Protein AF-A0A542I8X4-F1 (afdb_monomer_lite)

pLDDT: mean 85.24, std 19.04, range [40.12, 98.12]

Secondary structure (DSSP, 8-state):
---S---HHHHHTS-HHHHHHHHHHS-HHHHHHHHHHHHHHHHHHHHHHHHHHHTT-HHHHHHHHHHHHHHHHHHHHHHS-S------------------

Structure (mmCIF, N/CA/C/O backbone):
data_AF-A0A542I8X4-F1
#
_entry.id   AF-A0A542I8X4-F1
#
loop_
_atom_site.group_PDB
_atom_site.id
_atom_site.type_symbol
_atom_site.label_atom_id
_atom_site.label_alt_id
_atom_site.label_comp_id
_atom_site.label_asym_id
_atom_site.label_entity_id
_atom_site.label_seq_id
_atom_site.pdbx_PDB_ins_code
_atom_site.Cartn_x
_atom_site.Cartn_y
_atom_site.Cartn_z
_atom_site.occupancy
_atom_site.B_iso_or_equiv
_atom_site.auth_seq_id
_atom_site.auth_comp_id
_atom_site.auth_asym_id
_atom_site.auth_atom_id
_atom_site.pdbx_PDB_model_num
ATOM 1 N N . MET A 1 1 ? -12.089 6.296 18.306 1.00 70.00 1 MET A N 1
ATOM 2 C CA . MET A 1 1 ? -12.292 5.649 16.994 1.00 70.00 1 MET A CA 1
ATOM 3 C C . MET A 1 1 ? -12.098 6.713 15.934 1.00 70.00 1 MET A C 1
ATOM 5 O O . MET A 1 1 ? -12.791 7.723 15.990 1.00 70.00 1 MET A O 1
ATOM 9 N N . TYR A 1 2 ? -11.122 6.541 15.046 1.00 78.19 2 TYR A N 1
ATOM 10 C CA . TYR A 1 2 ? -10.835 7.517 13.993 1.00 78.19 2 TYR A CA 1
ATOM 11 C C . TYR A 1 2 ? -11.940 7.500 12.924 1.00 78.19 2 TYR A C 1
ATOM 13 O O . TYR A 1 2 ? -12.346 6.429 12.475 1.00 78.19 2 TYR A O 1
ATOM 21 N N . THR A 1 3 ? -12.432 8.676 12.521 1.00 75.19 3 THR A N 1
ATOM 22 C CA . THR A 1 3 ? -13.565 8.833 11.582 1.00 75.19 3 THR A CA 1
ATOM 23 C C . THR A 1 3 ? -13.226 9.648 10.332 1.00 75.19 3 THR A C 1
ATOM 25 O O . THR A 1 3 ? -14.090 9.855 9.481 1.00 75.19 3 THR A O 1
ATOM 28 N N . GLY A 1 4 ? -11.982 10.115 10.206 1.00 82.69 4 GLY A N 1
ATOM 29 C CA . GLY A 1 4 ? -11.524 10.842 9.024 1.00 82.69 4 GLY A CA 1
ATOM 30 C C . GLY A 1 4 ? -11.279 9.928 7.814 1.00 82.69 4 GLY A C 1
ATOM 31 O O . GLY A 1 4 ? -11.234 8.701 7.948 1.00 82.69 4 GLY A O 1
ATOM 32 N N . PRO A 1 5 ? -11.100 10.502 6.612 1.00 87.50 5 PRO A N 1
ATOM 33 C CA . PRO A 1 5 ? -10.665 9.742 5.447 1.00 87.50 5 PRO A CA 1
ATOM 34 C C . PRO A 1 5 ? -9.239 9.211 5.652 1.00 87.50 5 PRO A C 1
ATOM 36 O O . PRO A 1 5 ? -8.340 9.949 6.050 1.00 87.50 5 PRO A O 1
ATOM 39 N N . ILE A 1 6 ? -9.020 7.932 5.339 1.00 93.75 6 ILE A N 1
ATOM 40 C CA . ILE A 1 6 ? -7.708 7.280 5.411 1.00 93.75 6 ILE A CA 1
ATOM 41 C C . ILE A 1 6 ? -7.466 6.431 4.160 1.00 93.75 6 ILE A C 1
ATOM 43 O O . ILE A 1 6 ? -8.397 5.870 3.582 1.00 93.75 6 ILE A O 1
ATOM 47 N N . SER A 1 7 ? -6.208 6.339 3.735 1.00 95.69 7 SER A N 1
ATOM 48 C CA . SER A 1 7 ? -5.784 5.541 2.582 1.00 95.69 7 SER A CA 1
ATOM 49 C C . SER A 1 7 ? -4.484 4.793 2.871 1.00 95.69 7 SER A C 1
ATOM 51 O O . SER A 1 7 ? -3.723 5.168 3.764 1.00 95.69 7 SER A O 1
ATOM 53 N N . ASN A 1 8 ? -4.186 3.772 2.066 1.00 97.00 8 ASN A N 1
ATOM 54 C CA . ASN A 1 8 ? -2.929 3.027 2.170 1.00 97.00 8 ASN A CA 1
ATOM 55 C C . ASN A 1 8 ? -1.701 3.920 1.954 1.00 97.00 8 ASN A C 1
ATOM 57 O O . ASN A 1 8 ? -0.721 3.784 2.678 1.00 97.00 8 ASN A O 1
ATOM 61 N N . GLY A 1 9 ? -1.768 4.881 1.025 1.00 96.44 9 GLY A N 1
ATOM 62 C CA . GLY A 1 9 ? -0.677 5.834 0.798 1.00 96.44 9 GLY A CA 1
ATOM 63 C C . GLY A 1 9 ? -0.398 6.710 2.022 1.00 96.44 9 GLY A C 1
ATOM 64 O O . GLY A 1 9 ? 0.758 6.904 2.387 1.00 96.44 9 GLY A O 1
ATOM 65 N N . MET A 1 10 ? -1.449 7.169 2.710 1.00 96.88 10 MET A N 1
ATOM 66 C CA . MET A 1 10 ? -1.293 7.916 3.963 1.00 96.88 10 MET A CA 1
ATOM 67 C C . MET A 1 10 ? -0.650 7.059 5.055 1.00 96.88 10 MET A C 1
ATOM 69 O O . MET A 1 10 ? 0.251 7.537 5.735 1.00 96.88 10 MET A O 1
ATOM 73 N N . LEU A 1 11 ? -1.063 5.795 5.201 1.00 96.81 11 LEU A N 1
ATOM 74 C CA . LEU A 1 11 ? -0.467 4.874 6.176 1.00 96.81 11 LEU A CA 1
ATOM 75 C C . LEU A 1 11 ? 1.012 4.594 5.865 1.00 96.81 11 LEU A C 1
ATOM 77 O O . LEU A 1 11 ? 1.844 4.620 6.772 1.00 96.81 11 LEU A O 1
ATOM 81 N N . LEU A 1 12 ? 1.367 4.376 4.596 1.00 96.88 12 LEU A N 1
ATOM 82 C CA . LEU A 1 12 ? 2.761 4.178 4.178 1.00 96.88 12 LEU A CA 1
ATOM 83 C C . LEU A 1 12 ? 3.632 5.418 4.415 1.00 96.88 12 LEU A C 1
ATOM 85 O O . LEU A 1 12 ? 4.812 5.274 4.717 1.00 96.88 12 LEU A O 1
ATOM 89 N N . GLY A 1 13 ? 3.053 6.618 4.325 1.00 96.50 13 GLY A N 1
ATOM 90 C CA . GLY A 1 13 ? 3.741 7.873 4.633 1.00 96.50 13 GLY A CA 1
ATOM 91 C C . GLY A 1 13 ? 3.970 8.125 6.129 1.00 96.50 13 GLY A C 1
ATOM 92 O O . GLY A 1 13 ? 4.706 9.042 6.485 1.00 96.50 13 GLY A O 1
ATOM 93 N N . MET A 1 14 ? 3.355 7.339 7.018 1.00 96.25 14 MET A N 1
ATOM 94 C CA . MET A 1 14 ? 3.533 7.467 8.465 1.00 96.25 14 MET A CA 1
ATOM 95 C C . MET A 1 14 ? 4.743 6.678 8.966 1.00 96.25 14 MET A C 1
ATOM 97 O O . MET A 1 14 ? 5.139 5.651 8.410 1.00 96.25 14 MET A O 1
ATOM 101 N N . THR A 1 15 ? 5.280 7.109 10.110 1.00 95.44 15 THR A N 1
ATOM 102 C CA . THR A 1 15 ? 6.206 6.276 10.886 1.00 95.44 15 THR A CA 1
ATOM 103 C C . THR A 1 15 ? 5.517 4.979 11.309 1.00 95.44 15 THR A C 1
ATOM 105 O O . THR A 1 15 ? 4.304 4.960 11.519 1.00 95.44 15 THR A O 1
ATOM 108 N N . HIS A 1 16 ? 6.286 3.904 11.504 1.00 91.88 16 HIS A N 1
ATOM 109 C CA . HIS A 1 16 ? 5.736 2.622 11.961 1.00 91.88 16 HIS A CA 1
ATOM 110 C C . HIS A 1 16 ? 4.899 2.784 13.241 1.00 91.88 16 HIS A C 1
ATOM 112 O O . HIS A 1 16 ? 3.750 2.364 13.284 1.00 91.88 16 HIS A O 1
ATOM 118 N N . LYS A 1 17 ? 5.424 3.493 14.253 1.00 92.38 17 LYS A N 1
ATOM 119 C CA . LYS A 1 17 ? 4.708 3.745 15.515 1.00 92.38 17 LYS A CA 1
ATOM 120 C C . LYS A 1 17 ? 3.378 4.479 15.298 1.00 92.38 17 LYS A C 1
ATOM 122 O O . LYS A 1 17 ? 2.371 4.080 15.877 1.00 92.38 17 LYS A O 1
ATOM 127 N N . GLY A 1 18 ? 3.373 5.536 14.481 1.00 93.88 18 GLY A N 1
ATOM 128 C CA . GLY A 1 18 ? 2.159 6.303 14.185 1.00 93.88 18 GLY A CA 1
ATOM 129 C C . GLY A 1 18 ? 1.133 5.483 13.405 1.00 93.88 18 GLY A C 1
ATOM 130 O O . GLY A 1 18 ? -0.049 5.484 13.742 1.00 93.88 18 GLY A O 1
ATOM 131 N N . ARG A 1 19 ? 1.601 4.710 12.422 1.00 95.38 19 ARG A N 1
ATOM 132 C CA . ARG A 1 19 ? 0.772 3.799 11.637 1.00 95.38 19 ARG A CA 1
ATOM 133 C C . ARG A 1 19 ? 0.119 2.730 12.511 1.00 95.38 19 ARG A C 1
ATOM 135 O O . ARG A 1 19 ? -1.097 2.580 12.451 1.00 95.38 19 ARG A O 1
ATOM 142 N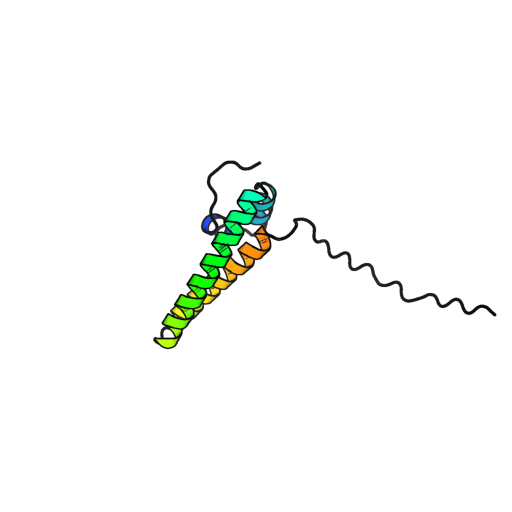 N . SER A 1 20 ? 0.884 2.019 13.342 1.00 93.25 20 SER A N 1
ATOM 143 C CA . SER A 1 20 ? 0.341 0.965 14.211 1.00 93.25 20 SER A CA 1
ATOM 144 C C . SER A 1 20 ? -0.685 1.511 15.204 1.00 93.25 20 SER A C 1
ATOM 146 O O . SER A 1 20 ? -1.713 0.875 15.431 1.00 93.25 20 SER A O 1
ATOM 148 N N . ALA A 1 21 ? -0.435 2.696 15.775 1.00 92.56 21 ALA A N 1
ATOM 149 C CA . ALA A 1 21 ? -1.390 3.360 16.658 1.00 92.56 21 ALA A CA 1
ATOM 150 C C . ALA A 1 21 ? -2.704 3.666 15.923 1.00 92.56 21 ALA A C 1
ATOM 152 O O . ALA A 1 21 ? -3.769 3.279 16.396 1.00 92.56 21 ALA A O 1
ATOM 153 N N . LEU A 1 22 ? -2.627 4.258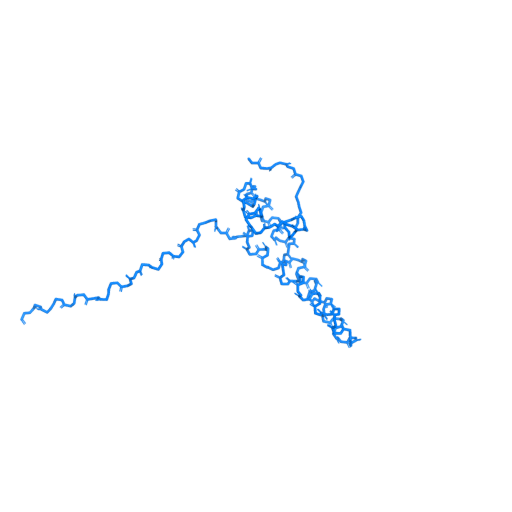 14.727 1.00 94.06 22 LEU A N 1
ATOM 154 C CA . LEU A 1 22 ? -3.817 4.572 13.940 1.00 94.06 22 LEU A CA 1
ATOM 155 C C . LEU A 1 22 ? -4.583 3.310 13.524 1.00 94.06 22 LEU A C 1
ATOM 157 O O . LEU A 1 22 ? -5.800 3.276 13.667 1.00 94.06 22 LEU A O 1
ATOM 161 N N . ILE A 1 23 ? -3.898 2.255 13.065 1.00 94.44 23 ILE A N 1
ATOM 162 C CA . ILE A 1 23 ? -4.529 0.980 12.675 1.00 94.44 23 ILE A CA 1
ATOM 163 C C . ILE A 1 23 ? -5.358 0.388 13.824 1.00 94.44 23 ILE A C 1
ATOM 165 O O . ILE A 1 23 ? -6.447 -0.130 13.578 1.00 94.44 23 ILE A O 1
ATOM 169 N N . ARG A 1 24 ? -4.882 0.495 15.072 1.00 91.69 24 ARG A N 1
ATOM 170 C CA . ARG A 1 24 ? -5.608 0.029 16.268 1.00 91.69 24 ARG A CA 1
ATOM 171 C C . ARG A 1 24 ? -6.887 0.823 16.546 1.00 91.69 24 ARG A C 1
ATOM 173 O O . ARG A 1 24 ? -7.810 0.285 17.145 1.00 91.69 24 ARG A O 1
ATOM 180 N N . GLU A 1 25 ? -6.962 2.075 16.105 1.00 93.19 25 GLU A N 1
ATOM 181 C CA . GLU A 1 25 ? -8.141 2.932 16.273 1.00 93.19 25 GLU A CA 1
ATOM 182 C C . GLU A 1 25 ? -9.187 2.780 15.158 1.00 93.19 25 GLU A C 1
ATOM 184 O O . GLU A 1 25 ? -10.301 3.312 15.284 1.00 93.19 25 GLU A O 1
ATOM 189 N N . LEU A 1 26 ? -8.835 2.095 14.063 1.00 92.75 26 LEU A N 1
ATOM 190 C CA . LEU A 1 26 ? -9.726 1.836 1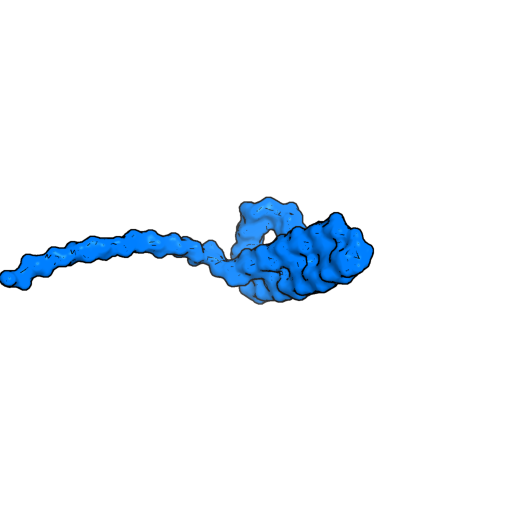2.935 1.00 92.75 26 LEU A CA 1
ATOM 191 C C . LEU A 1 26 ? -10.717 0.717 13.257 1.00 92.75 26 LEU A C 1
ATOM 193 O O . LEU A 1 26 ? -10.413 -0.246 13.959 1.00 92.75 26 LEU A O 1
ATOM 197 N N . SER A 1 27 ? -11.905 0.804 12.657 1.00 92.19 27 SER A N 1
ATOM 198 C CA . SER A 1 27 ? -12.870 -0.291 12.727 1.00 92.19 27 SER A CA 1
ATOM 199 C C . SER A 1 27 ? -12.325 -1.552 12.041 1.00 92.19 27 SER A C 1
ATOM 201 O O . SER A 1 27 ? -11.610 -1.440 11.036 1.00 92.19 27 SER A O 1
ATOM 203 N N . PRO A 1 28 ? -12.717 -2.758 12.492 1.00 91.94 28 PRO A N 1
ATOM 204 C CA . PRO A 1 28 ? -12.343 -4.002 11.823 1.00 91.94 28 PRO A CA 1
ATOM 205 C C . PRO A 1 28 ? -12.682 -4.016 10.326 1.00 91.94 28 PRO A C 1
ATOM 207 O O . PRO A 1 28 ? -11.897 -4.516 9.522 1.00 91.94 28 PRO A O 1
ATOM 210 N N . ASP A 1 29 ? -13.813 -3.424 9.937 1.00 92.75 29 ASP A N 1
ATOM 211 C CA . ASP A 1 29 ? -14.240 -3.350 8.537 1.00 92.75 29 ASP A CA 1
ATOM 212 C C . ASP A 1 29 ? -13.352 -2.424 7.703 1.00 92.75 29 ASP A C 1
ATOM 214 O O . ASP A 1 29 ? -13.014 -2.753 6.565 1.00 92.75 29 ASP A O 1
ATOM 218 N N . VAL A 1 30 ? -12.951 -1.275 8.255 1.00 94.00 30 VAL A N 1
ATOM 219 C CA . VAL A 1 30 ? -12.043 -0.343 7.575 1.00 94.00 30 VAL A CA 1
ATOM 220 C C . VAL A 1 30 ? -10.668 -0.982 7.407 1.00 94.00 30 VAL A C 1
ATOM 222 O O . VAL A 1 30 ? -10.119 -0.932 6.308 1.00 94.00 30 VAL A O 1
ATOM 225 N N . ARG A 1 31 ? -10.150 -1.664 8.439 1.00 95.25 31 ARG A N 1
ATOM 226 C CA . ARG A 1 31 ? -8.893 -2.424 8.341 1.00 95.25 31 ARG A CA 1
ATOM 227 C C . ARG A 1 31 ? -8.955 -3.472 7.230 1.00 95.25 31 ARG A C 1
ATOM 229 O O . ARG A 1 31 ? -8.082 -3.488 6.368 1.00 95.25 31 ARG A O 1
ATOM 236 N N . ARG A 1 32 ? -10.021 -4.286 7.192 1.00 95.25 32 ARG A N 1
ATOM 237 C CA . ARG A 1 32 ? -10.226 -5.310 6.150 1.00 95.25 32 ARG A CA 1
ATOM 238 C C . ARG A 1 32 ? -10.274 -4.707 4.744 1.00 95.25 32 ARG A C 1
ATOM 240 O O . ARG A 1 32 ? -9.638 -5.235 3.836 1.00 95.25 32 ARG A O 1
ATOM 247 N N . LYS A 1 33 ? -10.981 -3.587 4.558 1.00 96.25 33 LYS A N 1
ATOM 248 C CA . LYS A 1 33 ? -11.051 -2.890 3.261 1.00 96.25 33 LYS A CA 1
ATOM 249 C C . LYS A 1 33 ? -9.690 -2.351 2.825 1.00 96.25 33 LYS A C 1
ATOM 251 O O . LYS A 1 33 ? -9.291 -2.571 1.685 1.00 96.25 33 LYS A O 1
ATOM 256 N N . LEU A 1 34 ? -8.968 -1.681 3.721 1.00 97.44 34 LEU A N 1
ATOM 257 C CA . LEU A 1 34 ? -7.633 -1.152 3.429 1.00 97.44 34 LEU A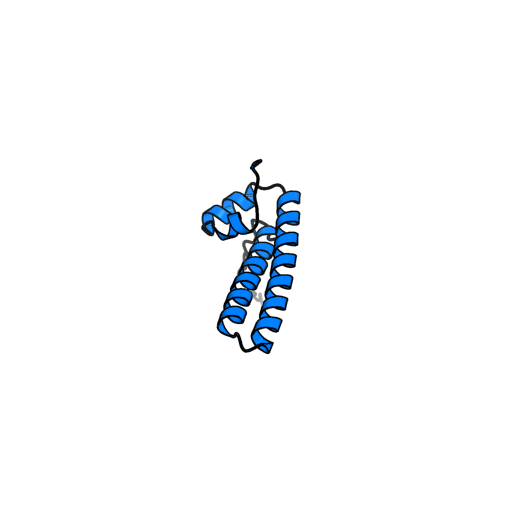 CA 1
ATOM 258 C C . LEU A 1 34 ? -6.642 -2.273 3.104 1.00 97.44 34 LEU A C 1
ATOM 260 O O . LEU A 1 34 ? -5.904 -2.155 2.126 1.00 97.44 34 LEU A O 1
ATOM 264 N N . ALA A 1 35 ? -6.684 -3.378 3.857 1.00 97.75 35 ALA A N 1
ATOM 265 C CA . ALA A 1 35 ? -5.846 -4.547 3.614 1.00 97.75 35 ALA A CA 1
ATOM 266 C C . ALA A 1 35 ? -6.106 -5.140 2.229 1.00 97.75 35 ALA A C 1
ATOM 268 O O . ALA A 1 35 ? -5.171 -5.371 1.469 1.00 97.75 35 ALA A O 1
ATOM 269 N N . HIS A 1 36 ? -7.379 -5.310 1.864 1.00 97.69 36 HIS A N 1
ATOM 270 C CA . HIS A 1 36 ? -7.751 -5.809 0.546 1.00 97.69 36 HIS A CA 1
ATOM 271 C C . HIS A 1 36 ? -7.238 -4.899 -0.581 1.00 97.69 36 HIS A C 1
ATOM 273 O O . HIS A 1 36 ? -6.620 -5.378 -1.529 1.00 97.69 36 HIS A O 1
ATOM 279 N N . ILE A 1 37 ? -7.418 -3.580 -0.450 1.00 98.00 37 ILE A N 1
ATOM 280 C CA . ILE A 1 37 ? -6.908 -2.603 -1.424 1.00 98.00 37 ILE A CA 1
ATOM 281 C C . ILE A 1 37 ? -5.373 -2.652 -1.501 1.00 98.00 37 ILE A C 1
ATOM 283 O O . ILE A 1 37 ? -4.812 -2.526 -2.587 1.00 98.00 37 ILE A O 1
ATOM 287 N N . ALA A 1 38 ? -4.683 -2.844 -0.373 1.00 97.94 38 ALA A N 1
ATOM 288 C CA . ALA A 1 38 ? -3.226 -2.945 -0.340 1.00 97.94 38 ALA A CA 1
ATOM 289 C C . ALA A 1 38 ? -2.747 -4.196 -1.088 1.00 97.94 38 ALA A C 1
ATOM 291 O O . ALA A 1 38 ? -1.852 -4.089 -1.923 1.00 97.94 38 ALA A O 1
ATOM 292 N N . SER A 1 39 ? -3.394 -5.345 -0.874 1.00 98.06 39 SER A N 1
ATOM 293 C CA . SER A 1 39 ? -3.092 -6.585 -1.596 1.00 98.06 39 SER A CA 1
ATOM 294 C C . SER A 1 39 ? -3.309 -6.450 -3.106 1.00 98.06 39 SER A C 1
ATOM 296 O O . SER A 1 39 ? -2.438 -6.840 -3.880 1.00 98.06 39 SER A O 1
ATOM 298 N N . LEU A 1 40 ? -4.421 -5.839 -3.537 1.00 98.12 40 LEU A N 1
ATOM 299 C CA . LEU A 1 40 ? -4.672 -5.569 -4.960 1.00 98.12 40 LEU A CA 1
ATOM 300 C C . LEU A 1 40 ? -3.606 -4.643 -5.563 1.00 98.12 40 LEU A C 1
ATOM 302 O O . LEU A 1 40 ? -3.129 -4.872 -6.674 1.00 98.12 40 LEU A O 1
ATOM 306 N N . GLY A 1 41 ? -3.204 -3.609 -4.819 1.00 97.69 41 GLY A N 1
ATOM 307 C CA . GLY A 1 41 ? -2.120 -2.720 -5.225 1.00 97.69 41 GLY A CA 1
ATOM 308 C C . GLY A 1 41 ? -0.787 -3.459 -5.362 1.00 97.69 41 GLY A C 1
ATOM 309 O O . GLY A 1 41 ? -0.086 -3.271 -6.352 1.00 97.69 41 GLY A O 1
ATOM 310 N N . ALA A 1 42 ? -0.451 -4.341 -4.418 1.00 97.75 42 ALA A N 1
ATOM 311 C CA . ALA A 1 42 ? 0.775 -5.135 -4.470 1.00 97.75 42 ALA A CA 1
ATOM 312 C C . ALA A 1 42 ? 0.822 -6.057 -5.699 1.00 97.75 42 ALA A C 1
ATOM 314 O O . ALA A 1 42 ? 1.844 -6.124 -6.387 1.00 97.75 42 ALA A O 1
ATOM 315 N N . GLU A 1 43 ? -0.290 -6.724 -6.016 1.00 97.75 43 GLU A N 1
ATOM 316 C CA . GLU A 1 43 ? -0.408 -7.559 -7.214 1.00 97.75 43 GLU A CA 1
ATOM 317 C C . GLU A 1 43 ? -0.211 -6.729 -8.492 1.00 97.75 43 GLU A C 1
ATOM 319 O O . GLU A 1 43 ? 0.566 -7.097 -9.378 1.00 97.75 43 GLU A O 1
ATOM 324 N N . GLN A 1 44 ? -0.869 -5.569 -8.572 1.00 97.81 44 GLN A N 1
ATOM 325 C CA . GLN A 1 44 ? -0.752 -4.677 -9.720 1.00 97.81 44 GLN A CA 1
ATOM 326 C C . GLN A 1 44 ? 0.685 -4.174 -9.914 1.00 97.81 44 GLN A C 1
ATOM 328 O O . GLN A 1 44 ? 1.187 -4.151 -11.038 1.00 97.81 44 GLN A O 1
ATOM 333 N N . GLU A 1 45 ? 1.352 -3.757 -8.840 1.00 97.12 45 GLU A N 1
ATOM 334 C CA . GLU A 1 45 ? 2.723 -3.251 -8.909 1.00 97.12 45 GLU A CA 1
ATOM 335 C C . GLU A 1 45 ? 3.716 -4.367 -9.266 1.00 97.12 45 GLU A C 1
ATOM 337 O O . GLU A 1 45 ? 4.618 -4.136 -10.069 1.00 97.12 45 GLU A O 1
ATOM 342 N N . THR A 1 46 ? 3.493 -5.596 -8.790 1.00 97.56 46 THR A N 1
ATOM 343 C CA . THR A 1 46 ? 4.282 -6.775 -9.190 1.00 97.56 46 THR A CA 1
ATOM 344 C C . THR A 1 46 ? 4.144 -7.063 -10.685 1.00 97.56 46 THR A C 1
ATOM 346 O O . THR A 1 46 ? 5.139 -7.292 -11.373 1.00 97.56 46 THR A O 1
ATOM 349 N N . ARG A 1 47 ? 2.923 -6.983 -11.224 1.00 97.44 47 ARG A N 1
ATOM 350 C CA . ARG A 1 47 ? 2.664 -7.153 -12.662 1.00 97.44 47 ARG A CA 1
ATOM 351 C C . ARG A 1 47 ? 3.397 -6.107 -13.504 1.00 97.44 47 ARG A C 1
ATOM 353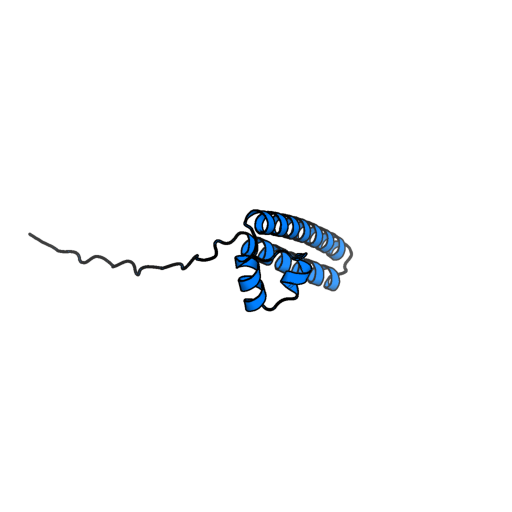 O O . ARG A 1 47 ? 4.105 -6.461 -14.441 1.00 97.44 47 ARG A O 1
ATOM 360 N N . LYS A 1 48 ? 3.312 -4.829 -13.117 1.00 95.81 48 LYS A N 1
ATOM 361 C CA . LYS A 1 48 ? 4.056 -3.739 -13.777 1.00 95.81 48 LYS A CA 1
ATOM 362 C C . LYS A 1 48 ? 5.567 -3.920 -13.664 1.00 95.81 48 LYS A C 1
ATOM 364 O O . LYS A 1 48 ? 6.302 -3.540 -14.573 1.00 95.81 48 LYS A O 1
ATOM 369 N N . ALA A 1 49 ? 6.051 -4.458 -12.545 1.00 96.19 49 ALA A N 1
ATOM 370 C CA . ALA A 1 49 ? 7.466 -4.753 -12.387 1.00 96.19 49 ALA A CA 1
ATOM 371 C C . ALA A 1 49 ? 7.937 -5.774 -13.427 1.00 96.19 49 ALA A C 1
ATOM 373 O O . ALA A 1 49 ? 8.966 -5.539 -14.057 1.00 96.19 49 ALA A O 1
ATOM 374 N N . ALA A 1 50 ? 7.167 -6.844 -13.652 1.00 96.06 50 ALA A N 1
ATOM 375 C CA . ALA A 1 50 ? 7.456 -7.835 -14.687 1.00 96.06 50 ALA A CA 1
ATOM 376 C C . ALA A 1 50 ? 7.480 -7.196 -16.088 1.00 96.06 50 ALA A C 1
ATOM 378 O O . ALA A 1 50 ? 8.485 -7.299 -16.785 1.00 96.06 50 ALA A O 1
ATOM 379 N N . GLU A 1 51 ? 6.458 -6.408 -16.443 1.00 95.44 51 GLU A N 1
ATOM 380 C CA . GLU A 1 51 ? 6.401 -5.680 -17.726 1.00 95.44 51 GLU A CA 1
ATOM 381 C C . GLU A 1 51 ? 7.627 -4.769 -17.947 1.00 95.44 51 GLU A C 1
ATOM 383 O O . GLU A 1 51 ? 8.166 -4.654 -19.050 1.00 95.44 51 GLU A O 1
ATOM 388 N N . HIS A 1 52 ? 8.088 -4.088 -16.894 1.00 93.00 52 HIS A N 1
ATOM 389 C CA . HIS A 1 52 ? 9.274 -3.237 -16.959 1.00 93.00 52 HIS A CA 1
ATOM 390 C C . HIS A 1 52 ? 10.574 -4.029 -17.023 1.00 93.00 52 HIS A C 1
ATOM 392 O O . HIS A 1 52 ? 11.509 -3.589 -17.699 1.00 93.00 52 HIS A O 1
ATOM 398 N N . PHE A 1 53 ? 10.641 -5.164 -16.335 1.00 92.81 53 PHE A N 1
ATOM 399 C CA . PHE A 1 53 ? 11.791 -6.051 -16.369 1.00 92.81 53 PHE A CA 1
ATOM 400 C C . PHE A 1 53 ? 11.993 -6.623 -17.775 1.00 92.81 53 PHE A C 1
ATOM 402 O O . PHE A 1 53 ? 13.092 -6.498 -18.320 1.00 92.81 53 PHE A O 1
ATOM 409 N N . ASP A 1 54 ? 10.920 -7.119 -18.393 1.00 93.31 54 ASP A N 1
ATOM 410 C CA . ASP A 1 54 ? 10.916 -7.649 -19.761 1.00 93.31 54 ASP A CA 1
ATOM 411 C C . ASP A 1 54 ? 11.322 -6.583 -20.787 1.00 93.31 54 ASP A C 1
ATOM 413 O O . ASP A 1 54 ? 12.025 -6.860 -21.757 1.00 93.31 54 ASP A O 1
ATOM 417 N N . ALA A 1 55 ? 10.963 -5.323 -20.534 1.00 94.44 55 ALA A N 1
ATOM 418 C CA . ALA A 1 55 ? 11.359 -4.184 -21.357 1.00 94.44 55 ALA A CA 1
ATOM 419 C C . ALA A 1 55 ? 12.762 -3.618 -21.033 1.00 94.44 55 ALA A C 1
ATOM 421 O O . ALA A 1 55 ? 13.093 -2.511 -21.464 1.00 94.44 55 ALA A O 1
ATOM 422 N N . GLY A 1 56 ? 13.571 -4.313 -20.226 1.00 95.06 56 GLY A N 1
ATOM 423 C CA . GLY A 1 56 ? 14.935 -3.910 -19.865 1.00 95.06 56 GLY A CA 1
ATOM 424 C C . GLY A 1 56 ? 15.034 -2.735 -18.880 1.00 95.06 56 GLY A C 1
ATOM 425 O O . GLY A 1 56 ? 16.135 -2.280 -18.564 1.00 95.06 56 GLY A O 1
ATOM 426 N N . ARG A 1 57 ? 13.915 -2.241 -18.335 1.00 94.19 57 ARG A N 1
ATOM 427 C CA . ARG A 1 57 ? 13.859 -1.101 -17.400 1.00 94.19 57 ARG A CA 1
ATOM 428 C C . ARG A 1 57 ? 14.043 -1.552 -15.948 1.00 94.19 57 ARG A C 1
ATOM 430 O O . ARG A 1 57 ? 13.169 -1.359 -15.106 1.00 94.19 57 ARG A O 1
ATOM 437 N N . ARG A 1 58 ? 15.210 -2.125 -15.638 1.00 93.44 58 ARG A N 1
ATOM 438 C CA . ARG A 1 58 ? 15.494 -2.774 -14.339 1.00 93.44 58 ARG A CA 1
ATOM 439 C C . ARG A 1 58 ? 15.300 -1.874 -13.112 1.00 93.44 58 ARG A C 1
ATOM 441 O O . ARG A 1 58 ? 14.735 -2.332 -12.129 1.00 93.44 58 ARG A O 1
ATOM 448 N N . VAL A 1 59 ? 15.707 -0.601 -13.170 1.00 95.12 59 VAL A N 1
ATOM 449 C CA . VAL A 1 59 ? 15.521 0.350 -12.050 1.00 95.12 59 VAL A CA 1
ATOM 450 C C . VAL A 1 59 ? 14.035 0.585 -11.765 1.00 95.12 59 VAL A C 1
ATOM 452 O O . VAL A 1 59 ? 13.601 0.547 -10.619 1.00 95.12 59 VAL A O 1
ATOM 455 N N . TRP A 1 60 ? 13.233 0.770 -12.815 1.00 95.06 60 TRP A N 1
ATOM 456 C CA . TRP A 1 60 ? 11.787 0.934 -12.678 1.00 95.06 60 TRP A CA 1
ATOM 457 C C . TRP A 1 60 ? 11.118 -0.328 -12.141 1.00 95.06 60 TRP A C 1
ATOM 459 O O . TRP A 1 60 ? 10.254 -0.226 -11.276 1.00 95.06 60 TRP A O 1
ATOM 469 N N . ALA A 1 61 ? 11.529 -1.503 -12.625 1.00 93.75 61 ALA A N 1
ATOM 470 C CA . ALA A 1 61 ? 11.047 -2.776 -12.104 1.00 93.75 61 ALA A CA 1
ATOM 471 C C . ALA A 1 61 ? 11.354 -2.923 -10.604 1.00 93.75 61 ALA A C 1
ATOM 473 O O . ALA A 1 61 ? 10.455 -3.257 -9.838 1.00 93.75 61 ALA A O 1
ATOM 474 N N . GLY A 1 62 ? 12.576 -2.584 -10.173 1.00 96.56 62 GLY A N 1
ATOM 475 C CA . GLY A 1 62 ? 12.966 -2.569 -8.758 1.00 96.56 62 GLY A CA 1
ATOM 476 C C . GLY A 1 62 ? 12.066 -1.671 -7.908 1.00 96.56 62 GLY A C 1
ATOM 477 O O . GLY A 1 62 ? 11.448 -2.148 -6.963 1.00 96.56 62 GLY A O 1
ATOM 478 N N . ASN A 1 63 ? 11.873 -0.412 -8.317 1.00 96.81 63 ASN A N 1
ATOM 479 C CA . ASN A 1 63 ? 11.004 0.528 -7.597 1.00 96.81 63 ASN A CA 1
ATOM 480 C C . ASN A 1 63 ? 9.560 0.012 -7.448 1.00 96.81 63 ASN A C 1
ATOM 482 O O . ASN A 1 63 ? 8.905 0.248 -6.432 1.00 96.81 63 ASN A O 1
ATOM 486 N N . ARG A 1 64 ? 9.042 -0.687 -8.466 1.00 96.38 64 ARG A N 1
ATOM 487 C CA . ARG A 1 64 ? 7.705 -1.298 -8.422 1.00 96.38 64 ARG A CA 1
ATOM 488 C C . ARG A 1 64 ? 7.650 -2.475 -7.449 1.00 96.38 64 ARG A C 1
ATOM 490 O O . ARG A 1 64 ? 6.677 -2.583 -6.709 1.00 96.38 64 ARG A O 1
ATOM 497 N N . LEU A 1 65 ? 8.687 -3.314 -7.406 1.00 97.56 65 LEU A N 1
ATOM 498 C CA . LEU A 1 65 ? 8.780 -4.416 -6.442 1.00 97.56 65 LEU A CA 1
ATOM 499 C C . LEU A 1 65 ? 8.886 -3.909 -5.002 1.00 97.56 65 LEU A C 1
ATOM 501 O O . LEU A 1 65 ? 8.188 -4.428 -4.133 1.00 97.56 65 LEU A O 1
ATOM 505 N N . ASP A 1 66 ? 9.670 -2.862 -4.751 1.00 97.62 66 ASP A N 1
ATOM 506 C CA . ASP A 1 66 ? 9.783 -2.255 -3.419 1.00 97.62 66 ASP A CA 1
ATOM 507 C C . ASP A 1 66 ? 8.430 -1.709 -2.940 1.00 97.62 66 ASP A C 1
ATOM 509 O O . ASP A 1 66 ? 8.019 -1.894 -1.786 1.00 97.62 66 ASP A O 1
ATOM 513 N N . HIS A 1 67 ? 7.683 -1.079 -3.849 1.00 97.12 67 HIS A N 1
ATOM 514 C CA . HIS A 1 67 ? 6.343 -0.592 -3.547 1.00 97.12 67 HIS A CA 1
ATOM 515 C C . HIS A 1 67 ? 5.348 -1.742 -3.321 1.00 97.12 67 HIS A C 1
ATOM 517 O O . HIS A 1 67 ? 4.591 -1.712 -2.348 1.00 97.12 67 HIS A O 1
ATOM 523 N N . ALA A 1 68 ? 5.392 -2.793 -4.146 1.00 97.62 68 ALA A N 1
ATOM 524 C CA . ALA A 1 68 ? 4.579 -3.995 -3.968 1.00 97.62 68 ALA A CA 1
ATOM 525 C C . ALA A 1 68 ? 4.854 -4.686 -2.621 1.00 97.62 68 ALA A C 1
ATOM 527 O O . ALA A 1 68 ? 3.923 -5.112 -1.931 1.00 97.62 68 ALA A O 1
ATOM 528 N N . GLN A 1 69 ? 6.121 -4.743 -2.203 1.00 98.00 69 GLN A N 1
ATOM 529 C CA . GLN A 1 69 ? 6.514 -5.290 -0.909 1.00 98.00 69 GLN A CA 1
ATOM 530 C C . GLN A 1 69 ? 5.998 -4.425 0.246 1.00 98.00 69 GLN A C 1
ATOM 532 O O . GLN A 1 69 ? 5.496 -4.954 1.238 1.00 98.00 69 GLN A O 1
ATOM 537 N N . SER A 1 70 ? 6.074 -3.100 0.110 1.00 97.56 70 SER A N 1
ATOM 538 C CA . SER A 1 70 ? 5.543 -2.156 1.100 1.00 97.56 70 SER A CA 1
ATOM 539 C C . SER A 1 70 ? 4.031 -2.323 1.284 1.00 97.56 70 SER A C 1
ATOM 541 O O . SER A 1 70 ? 3.547 -2.382 2.413 1.00 97.56 70 SER A O 1
ATOM 543 N N . LEU A 1 71 ? 3.287 -2.478 0.184 1.00 97.94 71 LEU A N 1
ATOM 544 C CA . LEU A 1 71 ? 1.844 -2.732 0.203 1.00 97.94 71 LEU A CA 1
ATOM 545 C C . LEU A 1 71 ? 1.500 -4.107 0.789 1.00 97.94 71 LEU A C 1
ATOM 547 O O . LEU A 1 71 ? 0.587 -4.205 1.605 1.00 97.94 71 LEU A O 1
ATOM 551 N N . SER A 1 72 ? 2.261 -5.149 0.447 1.00 97.62 72 SER A N 1
ATOM 552 C CA . SER A 1 72 ? 2.088 -6.493 1.020 1.00 97.62 72 SER A CA 1
ATOM 553 C C . SER A 1 72 ? 2.287 -6.498 2.538 1.00 97.62 72 SER A C 1
ATOM 555 O O . SER A 1 72 ? 1.491 -7.081 3.272 1.00 97.62 72 SER A O 1
ATOM 557 N N . ARG A 1 73 ? 3.324 -5.805 3.029 1.00 96.31 73 ARG A N 1
ATOM 558 C CA . ARG A 1 73 ? 3.571 -5.649 4.471 1.00 96.31 73 ARG A CA 1
ATOM 559 C C . ARG A 1 73 ? 2.450 -4.870 5.147 1.00 96.31 73 ARG A C 1
ATOM 561 O O . ARG A 1 73 ? 1.970 -5.296 6.189 1.00 96.31 73 ARG A O 1
ATOM 568 N N . LEU A 1 74 ? 1.991 -3.777 4.536 1.00 97.25 74 LEU A N 1
ATOM 569 C CA . LEU A 1 74 ? 0.868 -3.005 5.062 1.00 97.25 74 LEU A CA 1
ATOM 570 C C . LEU A 1 74 ? -0.415 -3.844 5.151 1.00 97.25 74 LEU A C 1
ATOM 572 O O . LEU A 1 74 ? -1.125 -3.759 6.149 1.00 97.25 74 LEU A O 1
ATOM 576 N N . ALA A 1 75 ? -0.709 -4.660 4.136 1.00 97.00 75 ALA A N 1
ATOM 577 C CA . ALA A 1 75 ? -1.852 -5.567 4.165 1.00 97.00 75 ALA A CA 1
ATOM 578 C C . ALA A 1 75 ? -1.767 -6.522 5.364 1.00 97.00 75 ALA A C 1
ATOM 580 O O . ALA A 1 75 ? -2.740 -6.646 6.105 1.00 97.00 75 ALA A O 1
ATOM 581 N N . ALA A 1 76 ? -0.588 -7.110 5.599 1.00 95.06 76 ALA A N 1
ATOM 582 C CA . ALA A 1 76 ? -0.341 -7.974 6.748 1.00 95.06 76 ALA A CA 1
ATOM 583 C C . ALA A 1 76 ? -0.506 -7.233 8.086 1.00 95.06 76 ALA A C 1
ATOM 585 O O . ALA A 1 76 ? -1.165 -7.753 8.980 1.00 95.06 76 ALA A O 1
ATOM 586 N N . GLU A 1 77 ? 0.023 -6.011 8.216 1.00 94.50 77 GLU A N 1
ATOM 587 C CA . GLU A 1 77 ? -0.148 -5.174 9.416 1.00 94.50 77 GLU A CA 1
ATOM 588 C C . GLU A 1 77 ? -1.628 -4.852 9.696 1.00 94.50 77 GLU A C 1
ATOM 590 O O . GLU A 1 77 ? -2.059 -4.849 10.845 1.00 94.50 77 GLU A O 1
ATOM 595 N N . LEU A 1 78 ? -2.424 -4.596 8.653 1.00 95.31 78 LEU A N 1
ATOM 596 C CA . LEU A 1 78 ? -3.852 -4.281 8.771 1.00 95.31 78 LEU A CA 1
ATOM 597 C C . LEU A 1 78 ? -4.709 -5.497 9.151 1.00 95.31 78 LEU A C 1
ATOM 599 O O . LEU A 1 78 ? -5.781 -5.326 9.736 1.00 95.31 78 LEU A O 1
ATOM 603 N N . THR A 1 79 ? -4.265 -6.706 8.805 1.00 92.50 79 THR A N 1
ATOM 604 C CA . THR A 1 79 ? -4.935 -7.969 9.160 1.00 92.50 79 THR A CA 1
ATOM 605 C C . THR A 1 79 ? -4.360 -8.644 10.399 1.00 92.50 79 THR A C 1
ATOM 607 O O . THR A 1 79 ? -4.974 -9.574 10.909 1.00 92.50 79 THR A O 1
ATOM 610 N N . GLY A 1 80 ? -3.187 -8.212 10.863 1.00 84.19 80 GLY A N 1
ATOM 611 C CA . GLY A 1 80 ? -2.552 -8.742 12.060 1.00 84.19 80 GLY A CA 1
ATOM 612 C C . GLY A 1 80 ? -3.363 -8.391 13.301 1.00 84.19 80 GLY A C 1
ATOM 613 O O . GLY A 1 80 ? -3.772 -7.241 13.488 1.00 84.19 80 GLY A O 1
ATOM 614 N N . GLU A 1 81 ? -3.599 -9.380 14.160 1.00 62.47 81 GLU A N 1
ATOM 615 C CA . GLU A 1 81 ? -4.178 -9.124 15.475 1.00 62.47 81 GLU A CA 1
ATOM 616 C C . GLU A 1 81 ? -3.202 -8.263 16.302 1.00 62.47 81 GLU A C 1
ATOM 618 O O . GLU A 1 81 ? -1.992 -8.511 16.281 1.00 62.47 81 GLU A O 1
ATOM 623 N N . PRO A 1 82 ? -3.689 -7.227 17.012 1.00 56.38 82 PRO A N 1
ATOM 624 C CA . PRO A 1 82 ? -2.831 -6.245 17.669 1.00 56.38 82 PRO A CA 1
ATOM 625 C C . PRO A 1 82 ? -1.999 -6.780 18.841 1.00 56.38 82 PRO A C 1
ATOM 627 O O . PRO A 1 82 ? -1.132 -6.033 19.295 1.00 56.38 82 PRO A O 1
ATOM 630 N N . ASP A 1 83 ? -2.197 -8.035 19.258 1.00 47.16 83 ASP A N 1
ATOM 631 C CA . ASP A 1 83 ? -1.442 -8.714 20.311 1.00 47.16 83 ASP A CA 1
ATOM 632 C C . ASP A 1 83 ? -1.146 -10.172 19.926 1.00 47.16 83 ASP A C 1
ATOM 634 O O . ASP A 1 83 ? -1.724 -11.126 20.436 1.00 47.16 83 ASP A O 1
ATOM 638 N N . GLY A 1 84 ? -0.200 -10.348 19.009 1.00 41.12 84 GLY A N 1
ATOM 639 C CA . GLY A 1 84 ? 0.562 -11.585 18.878 1.00 41.12 84 GLY A CA 1
ATOM 640 C C . GLY A 1 84 ? 1.867 -11.470 19.656 1.00 41.12 84 GLY A C 1
ATOM 641 O O . GLY A 1 84 ? 2.939 -11.506 19.053 1.00 41.12 84 GLY A O 1
ATOM 642 N N . VAL A 1 85 ? 1.804 -11.295 20.981 1.00 42.00 85 VAL A N 1
ATOM 643 C CA . VAL A 1 85 ? 2.946 -11.685 21.814 1.00 42.00 85 VAL A CA 1
ATOM 644 C C . VAL A 1 85 ? 3.084 -13.186 21.591 1.00 42.00 85 VAL A C 1
ATOM 646 O O . VAL A 1 85 ? 2.313 -13.973 22.132 1.00 42.00 85 VAL A O 1
ATOM 649 N N . PHE A 1 86 ? 4.036 -13.594 20.754 1.00 44.34 86 PHE A N 1
ATOM 650 C CA . PHE A 1 86 ? 4.565 -14.945 20.824 1.00 44.34 86 PHE A CA 1
ATOM 651 C C . PHE A 1 86 ? 5.229 -15.058 22.197 1.00 44.34 86 PHE A C 1
ATOM 653 O O . PHE A 1 86 ? 6.417 -14.777 22.349 1.00 44.34 86 PHE A O 1
ATOM 660 N N . ILE A 1 87 ? 4.449 -15.413 23.220 1.00 45.94 87 ILE A N 1
ATOM 661 C CA . ILE A 1 87 ? 5.007 -16.006 24.425 1.00 45.94 87 ILE A CA 1
ATOM 662 C C . ILE A 1 87 ? 5.492 -17.370 23.950 1.00 45.94 87 ILE A C 1
ATOM 664 O O . ILE A 1 87 ? 4.739 -18.336 23.882 1.00 45.94 87 ILE A O 1
ATOM 668 N N . VAL A 1 88 ? 6.749 -17.428 23.521 1.00 50.09 88 VAL A N 1
ATOM 669 C CA . VAL A 1 88 ? 7.478 -18.687 23.547 1.00 50.09 88 VAL A CA 1
ATOM 670 C C . VAL A 1 88 ? 7.680 -18.953 25.032 1.00 50.09 88 VAL A C 1
ATOM 672 O O . VAL A 1 88 ? 8.638 -18.462 25.626 1.00 50.09 88 VAL A O 1
ATOM 675 N N . GLU A 1 89 ? 6.719 -19.628 25.666 1.00 41.72 89 GLU A N 1
ATOM 676 C CA . GLU A 1 89 ? 6.986 -20.216 26.972 1.00 41.72 89 GLU A CA 1
ATOM 677 C C . GLU A 1 89 ? 8.188 -21.146 26.773 1.00 41.72 89 GLU A C 1
ATOM 679 O O . GLU A 1 89 ? 8.184 -21.948 25.828 1.00 41.72 89 GLU A O 1
ATOM 684 N N . PRO A 1 90 ? 9.268 -21.004 27.561 1.00 46.91 90 PRO A N 1
ATOM 685 C CA . PRO A 1 90 ? 10.348 -21.967 27.503 1.00 46.91 90 PRO A CA 1
ATOM 686 C C . PRO A 1 90 ? 9.730 -23.334 27.786 1.00 46.91 90 PRO A C 1
ATOM 688 O O . PRO A 1 90 ? 9.087 -23.528 28.814 1.00 46.91 90 PRO A O 1
ATOM 691 N N . ILE A 1 91 ? 9.880 -24.256 26.834 1.00 56.16 91 ILE A N 1
ATOM 692 C CA . ILE A 1 91 ? 9.499 -25.652 27.014 1.00 56.16 91 ILE A CA 1
ATOM 693 C C . ILE A 1 91 ? 10.296 -26.137 28.218 1.00 56.16 91 ILE A C 1
ATOM 695 O O . ILE A 1 91 ? 11.513 -26.325 28.119 1.00 56.16 91 ILE A O 1
ATOM 699 N N . ASP A 1 92 ? 9.615 -26.285 29.351 1.00 51.19 92 ASP A N 1
ATOM 700 C CA . ASP A 1 92 ? 10.192 -26.843 30.560 1.00 51.19 92 ASP A CA 1
ATOM 701 C C . ASP A 1 92 ? 10.584 -28.280 30.215 1.00 51.19 92 ASP A C 1
ATOM 703 O O . ASP A 1 92 ? 9.752 -29.179 30.054 1.00 51.19 92 ASP A O 1
ATOM 707 N N . SER A 1 93 ? 11.872 -28.462 29.943 1.00 55.69 93 SER A N 1
ATOM 708 C CA . SER A 1 93 ? 12.431 -29.743 29.553 1.00 55.69 93 SER A CA 1
ATOM 709 C C . SER A 1 93 ? 12.429 -30.637 30.784 1.00 55.69 93 SER A C 1
ATOM 711 O O . SER A 1 93 ? 13.348 -30.600 31.591 1.00 55.69 93 SER A O 1
ATOM 713 N N . GLY A 1 94 ? 11.338 -31.393 30.911 1.00 46.12 94 GLY A N 1
ATOM 714 C CA . GLY A 1 94 ? 11.167 -32.632 31.662 1.00 46.12 94 GLY A CA 1
ATOM 715 C C . GLY A 1 94 ? 12.085 -32.851 32.862 1.00 46.12 94 GLY A C 1
ATOM 716 O O . GLY A 1 94 ? 13.166 -33.423 32.732 1.00 46.12 94 GLY A O 1
ATOM 717 N N . SER A 1 95 ? 11.566 -32.566 34.057 1.00 47.97 95 SER A N 1
ATOM 718 C CA . SER A 1 95 ? 11.973 -33.303 35.253 1.00 47.97 95 SER A CA 1
ATOM 719 C C . SER A 1 95 ? 11.472 -34.744 35.119 1.00 47.97 95 SER A C 1
ATOM 721 O O . SER A 1 95 ? 10.308 -35.051 35.381 1.00 47.97 95 SER A O 1
ATOM 723 N N . VAL A 1 96 ? 12.340 -35.635 34.643 1.00 52.53 96 VAL A N 1
ATOM 724 C CA . VAL A 1 96 ? 12.136 -37.082 34.741 1.00 52.53 96 VAL A CA 1
ATOM 725 C C . VAL A 1 96 ? 12.296 -37.486 36.204 1.00 52.53 96 VAL A C 1
ATOM 727 O O . VAL A 1 96 ? 13.400 -37.708 3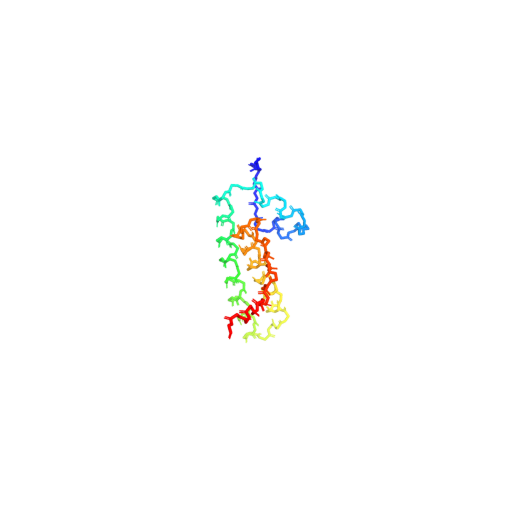6.696 1.00 52.53 96 VAL A O 1
ATOM 730 N N . ALA A 1 97 ? 11.169 -37.588 36.906 1.00 50.81 97 ALA A N 1
ATOM 731 C CA . ALA A 1 97 ? 11.082 -38.337 38.148 1.00 50.81 97 ALA A CA 1
ATOM 732 C C . ALA A 1 97 ? 11.221 -39.833 37.821 1.00 50.81 97 ALA A C 1
ATOM 734 O O . ALA A 1 97 ? 10.271 -40.481 37.386 1.00 50.81 97 ALA A O 1
ATOM 735 N N . ALA A 1 98 ? 12.421 -40.380 38.011 1.00 45.19 98 ALA A N 1
ATOM 736 C CA . ALA A 1 98 ? 12.616 -41.820 38.093 1.00 45.19 98 ALA A CA 1
ATOM 737 C C . ALA A 1 98 ? 12.196 -42.282 39.497 1.00 45.19 98 ALA A C 1
ATOM 739 O O . ALA A 1 98 ? 12.923 -42.083 40.467 1.00 45.19 98 ALA A O 1
ATOM 740 N N . GLY A 1 99 ? 11.000 -42.858 39.596 1.00 46.69 99 GLY A N 1
ATOM 741 C CA . GLY A 1 99 ? 10.536 -43.605 40.760 1.00 46.69 99 GLY A CA 1
ATOM 742 C C . GLY A 1 99 ? 10.198 -45.034 40.353 1.00 46.69 99 GLY A C 1
ATOM 743 O O . GLY A 1 99 ? 9.171 -45.245 39.712 1.00 46.69 99 GLY A O 1
ATOM 744 N N . ASN A 1 100 ? 11.100 -45.973 40.647 1.00 40.12 100 ASN A N 1
ATOM 745 C CA . ASN A 1 100 ? 10.919 -47.157 41.507 1.00 40.12 100 ASN A CA 1
ATOM 746 C C . ASN A 1 100 ? 12.167 -48.043 41.429 1.00 40.12 100 ASN A C 1
ATOM 748 O O . ASN A 1 100 ? 12.543 -48.420 40.297 1.00 40.12 100 ASN A O 1
#

Sequence (100 aa):
MYTGPISNGMLLGMTHKGRSALIRELSPDVRRKLAHIASLGAEQETRKAAEHFDAGRRVWAGNRLDHAQSLSRLAAELTGEPDGVFIVEPIDSGSVAAGN

Foldseek 3Di:
DDDDDDAPVNLLVDDPVVSLVVLVVDDLVVLQVRLVVLQVQLVVLQVVLVVCVVVVNNVSSVVSNVSSVSSNVSSCSSPDDSDPPPPPPPPPPDPPPDDD

Radius of gyration: 20.59 Å; chains: 1; bounding box: 30×58×63 Å